Protein AF-A9QVC6-F1 (afdb_monomer_lite)

Foldseek 3Di:
DVCCVVCVQQQDWDADPNDIDGNVVVVCVVDDDPPDDPVNDPDDPDDPPDDPPCVVVVVVVVCVVVVVVVVVVVVVVVVVVLFDWDWDQDPVRDTDIDTDPPRDD

Sequence (105 aa):
PGNWPIFGPTHLPLVVEGVLLSVADYTGFLYVRTGTPEYVRNIEQGSLRAFGGHTTVIAAFFAAFISMLMSTIWWYFGKLYCTAFFYVKGHRGRVTMKNDVTAFG

Radius of gyration: 25.76 Å; chains: 1; bounding box: 55×35×67 Å

pLDDT: mean 84.7, std 11.8, range [43.19, 97.5]

Secondary structure (DSSP, 8-state):
-TTHHHHGGGG-EEEETTEEEEHHHHHHHHS--TT--GGG-------TT--TT-HHHHHHHHHHHHHHHHHHHHHHHHHHHT--EEEEE-TTS-EEEEE---S--

Structure (mmCIF, N/CA/C/O backbone):
data_AF-A9QVC6-F1
#
_entry.id   AF-A9QVC6-F1
#
loop_
_atom_site.group_PDB
_atom_site.id
_atom_site.type_symbol
_atom_site.label_atom_id
_atom_site.label_alt_id
_atom_site.label_comp_id
_atom_site.label_asym_id
_atom_site.label_entity_id
_atom_site.label_seq_id
_atom_site.pdbx_PDB_ins_code
_atom_site.Cartn_x
_atom_site.Cartn_y
_atom_site.Cartn_z
_atom_site.occupancy
_atom_site.B_iso_or_equiv
_atom_site.auth_seq_id
_atom_site.auth_comp_id
_atom_site.auth_asym_id
_atom_site.auth_atom_id
_atom_site.pdbx_PDB_model_num
ATOM 1 N N . PRO A 1 1 ? -5.677 6.666 -5.519 1.00 86.75 1 PRO A N 1
ATOM 2 C CA . PRO A 1 1 ? -7.102 6.912 -5.863 1.00 86.75 1 PRO A CA 1
ATOM 3 C C . PRO A 1 1 ? -7.747 5.762 -6.652 1.00 86.75 1 PRO A C 1
ATOM 5 O O . PRO A 1 1 ? -8.827 5.332 -6.273 1.00 86.75 1 PRO A O 1
ATOM 8 N N . GLY A 1 2 ? -7.091 5.228 -7.693 1.00 92.88 2 GLY A N 1
ATOM 9 C CA . GLY A 1 2 ? -7.662 4.163 -8.537 1.00 92.88 2 GLY A CA 1
ATOM 10 C C . GLY A 1 2 ? -8.044 2.878 -7.794 1.00 92.88 2 GLY A C 1
ATOM 11 O O . GLY A 1 2 ? -9.000 2.218 -8.172 1.00 92.88 2 GLY A O 1
ATOM 12 N N . ASN A 1 3 ? -7.365 2.564 -6.689 1.00 93.44 3 ASN A N 1
ATOM 13 C CA . ASN A 1 3 ? -7.646 1.363 -5.899 1.00 93.44 3 ASN A CA 1
ATOM 14 C C . ASN A 1 3 ? -8.787 1.559 -4.881 1.00 93.44 3 ASN A C 1
ATOM 16 O O . ASN A 1 3 ? -9.261 0.590 -4.293 1.00 93.44 3 ASN A O 1
ATOM 20 N N . TRP A 1 4 ? -9.231 2.800 -4.652 1.00 92.19 4 TRP A N 1
ATOM 21 C CA . TRP A 1 4 ? -10.235 3.105 -3.630 1.00 92.19 4 TRP A CA 1
ATOM 22 C C . TRP A 1 4 ? -11.606 2.459 -3.878 1.00 92.19 4 TRP A C 1
ATOM 24 O O . TRP A 1 4 ? -12.162 1.936 -2.919 1.00 92.19 4 TRP A O 1
ATOM 34 N N . PRO A 1 5 ? -12.148 2.394 -5.110 1.00 93.62 5 PRO A N 1
ATOM 35 C CA . PRO A 1 5 ? -13.420 1.709 -5.359 1.00 93.62 5 PRO A CA 1
ATOM 36 C C . PRO A 1 5 ? -13.426 0.232 -4.941 1.00 93.62 5 PRO A C 1
ATOM 38 O O . PRO A 1 5 ? -14.477 -0.305 -4.611 1.00 93.62 5 PRO A O 1
ATOM 41 N N . ILE A 1 6 ? -12.256 -0.415 -4.933 1.00 93.62 6 ILE A N 1
ATOM 42 C CA . ILE A 1 6 ? -12.100 -1.821 -4.546 1.00 93.62 6 ILE A CA 1
ATOM 43 C C . ILE A 1 6 ? -11.934 -1.946 -3.028 1.00 93.62 6 ILE A C 1
ATOM 45 O O . ILE A 1 6 ? -12.579 -2.784 -2.405 1.00 93.62 6 ILE A O 1
ATOM 49 N N . PHE A 1 7 ? -11.081 -1.115 -2.419 1.00 92.44 7 PHE A N 1
ATOM 50 C CA . PHE A 1 7 ? -10.745 -1.246 -0.995 1.00 92.44 7 PHE A CA 1
ATOM 51 C C . PHE A 1 7 ? -11.670 -0.477 -0.053 1.00 92.44 7 PHE A C 1
ATOM 53 O O . PHE A 1 7 ? -11.809 -0.872 1.101 1.00 92.44 7 PHE A O 1
ATOM 60 N N . GLY A 1 8 ? -12.339 0.575 -0.520 1.00 91.75 8 GLY A N 1
ATOM 61 C CA . GLY A 1 8 ? -13.217 1.427 0.285 1.00 91.75 8 GLY A CA 1
ATOM 62 C C . GLY A 1 8 ? -14.225 0.655 1.146 1.00 91.75 8 GLY A C 1
ATOM 63 O O . GLY A 1 8 ? -14.274 0.905 2.349 1.00 91.75 8 GLY A O 1
ATOM 64 N N . PRO A 1 9 ? -14.955 -0.342 0.601 1.00 92.94 9 PRO A N 1
ATOM 65 C CA . PRO A 1 9 ? -15.880 -1.162 1.388 1.00 92.94 9 PRO A CA 1
ATOM 66 C C . PRO A 1 9 ? -15.208 -1.937 2.530 1.00 92.94 9 PRO A C 1
ATOM 68 O O . PRO A 1 9 ? -15.816 -2.162 3.570 1.00 92.94 9 PRO A O 1
ATOM 71 N N . THR A 1 10 ? -13.942 -2.330 2.371 1.00 91.75 10 THR A N 1
ATOM 72 C CA . THR A 1 10 ? -13.211 -3.084 3.401 1.00 91.75 10 THR A CA 1
ATOM 73 C C . THR A 1 10 ? -12.677 -2.212 4.534 1.00 91.75 10 THR A C 1
ATOM 75 O O . THR A 1 10 ? -12.283 -2.765 5.551 1.00 91.75 10 THR A O 1
ATOM 78 N N . HIS A 1 11 ? -12.698 -0.881 4.392 1.00 90.69 11 HIS A N 1
ATOM 79 C CA . HIS A 1 11 ? -12.306 0.077 5.436 1.00 90.69 11 HIS A CA 1
ATOM 80 C C . HIS A 1 11 ? -13.460 0.478 6.371 1.00 90.69 11 HIS A C 1
ATOM 82 O O . HIS A 1 11 ? -13.290 1.363 7.210 1.00 90.69 11 HIS A O 1
ATOM 88 N N . LEU A 1 12 ? -14.639 -0.137 6.228 1.00 93.88 12 LEU A N 1
ATOM 89 C CA . LEU A 1 12 ? -15.769 0.119 7.117 1.00 93.88 12 LEU A CA 1
ATOM 90 C C . LEU A 1 12 ? -15.440 -0.321 8.558 1.00 93.88 12 LEU A C 1
ATOM 92 O O . LEU A 1 12 ? -14.851 -1.390 8.747 1.00 93.88 12 LEU A O 1
ATOM 96 N N . PRO A 1 13 ? -15.822 0.478 9.570 1.00 91.69 13 PRO A N 1
ATOM 97 C CA . PRO A 1 13 ? -15.627 0.119 10.967 1.00 91.69 13 PRO A CA 1
ATOM 98 C C . PRO A 1 13 ? -16.585 -1.002 11.396 1.00 91.69 13 PRO A C 1
ATOM 100 O O . PRO A 1 13 ? -17.769 -0.992 11.063 1.00 91.69 13 PRO A O 1
ATOM 103 N N . LEU A 1 14 ? -16.068 -1.935 12.187 1.00 91.62 14 LEU A N 1
ATOM 104 C CA . LEU A 1 14 ? -16.760 -3.071 12.790 1.00 91.62 14 LEU A CA 1
ATOM 105 C C . LEU A 1 14 ? -16.319 -3.166 14.257 1.00 91.62 14 LEU A C 1
ATOM 107 O O . LEU A 1 14 ? -15.144 -2.988 14.561 1.00 91.62 14 LEU A O 1
ATOM 111 N N . VAL A 1 15 ? -17.240 -3.468 15.169 1.00 91.94 15 VAL A N 1
ATOM 112 C CA . VAL A 1 15 ? -16.896 -3.746 16.571 1.00 91.94 15 VAL A CA 1
ATOM 113 C C . VAL A 1 15 ? -17.016 -5.245 16.818 1.00 91.94 15 VAL A C 1
ATOM 115 O O . VAL A 1 15 ? -18.089 -5.814 16.632 1.00 91.94 15 VAL A O 1
ATOM 118 N N . VAL A 1 16 ? -15.919 -5.878 17.233 1.00 87.00 16 VAL A N 1
ATOM 119 C CA . VAL A 1 16 ? -15.844 -7.312 17.556 1.00 87.00 16 VAL A CA 1
ATOM 120 C C . VAL A 1 16 ? -15.238 -7.453 18.937 1.00 87.00 16 VAL A C 1
ATOM 122 O O . VAL A 1 16 ? -14.185 -6.877 19.194 1.00 87.00 16 VAL A O 1
ATOM 125 N N . GLU A 1 17 ? -15.907 -8.182 19.832 1.00 87.38 17 GLU A N 1
ATOM 126 C CA . GLU A 1 17 ? -15.441 -8.390 21.216 1.00 87.38 17 GLU A CA 1
ATOM 127 C C . GLU A 1 17 ? -15.081 -7.070 21.941 1.00 87.38 17 GLU A C 1
ATOM 129 O O . GLU A 1 17 ? -14.151 -6.999 22.739 1.00 87.38 17 GLU A O 1
ATOM 134 N N . GLY A 1 18 ? -15.797 -5.983 21.623 1.00 89.31 18 GLY A N 1
ATOM 135 C CA . GLY A 1 18 ? -15.565 -4.648 22.190 1.00 89.31 18 GLY A CA 1
ATOM 136 C C . GLY A 1 18 ? -14.408 -3.852 21.568 1.00 89.31 18 GLY A C 1
ATOM 137 O O . GLY A 1 18 ? -14.187 -2.710 21.966 1.00 89.31 18 GLY A O 1
ATOM 138 N N . VAL A 1 19 ? -13.699 -4.401 20.577 1.00 89.75 19 VAL A N 1
ATOM 139 C CA . VAL A 1 19 ? -12.594 -3.737 19.869 1.00 89.75 19 VAL A CA 1
ATOM 140 C C . VAL A 1 19 ? -13.059 -3.228 18.506 1.00 89.75 19 VAL A C 1
ATOM 142 O O . VAL A 1 19 ? -13.744 -3.933 17.764 1.00 89.75 19 VAL A O 1
ATOM 145 N N . LEU A 1 20 ? -12.673 -1.994 18.166 1.00 90.69 20 LEU A N 1
ATOM 146 C CA . LEU A 1 20 ? -12.903 -1.415 16.844 1.00 90.69 20 LEU A CA 1
ATOM 147 C C . LEU A 1 20 ? -11.879 -1.969 15.848 1.00 90.69 20 LEU A C 1
ATOM 149 O O . LEU A 1 20 ? -10.680 -1.741 15.992 1.00 90.69 20 LEU A O 1
ATOM 153 N N . LEU A 1 21 ? -12.362 -2.656 14.820 1.00 91.00 21 LEU A N 1
ATOM 154 C CA . LEU A 1 21 ? -11.568 -3.210 13.730 1.00 91.00 21 LEU A CA 1
ATOM 155 C C . LEU A 1 21 ? -12.128 -2.751 12.385 1.00 91.00 21 LEU A C 1
ATOM 157 O O . LEU A 1 21 ? -13.309 -2.445 12.240 1.00 91.00 21 LEU A O 1
ATOM 161 N N . SER A 1 22 ? -11.270 -2.729 11.374 1.00 91.44 22 SER A N 1
ATOM 162 C CA . SER A 1 22 ? -11.702 -2.629 9.984 1.00 91.44 22 SER A CA 1
ATOM 163 C C . SER A 1 22 ? -12.206 -3.992 9.501 1.00 91.44 22 SER A C 1
ATOM 165 O O . SER A 1 22 ? -11.686 -5.028 9.928 1.00 91.44 22 SER A O 1
ATOM 167 N N . VAL A 1 23 ? -13.159 -4.026 8.562 1.00 92.75 23 VAL A N 1
ATOM 168 C CA . VAL A 1 23 ? -13.575 -5.283 7.905 1.00 92.75 23 VAL A CA 1
ATOM 169 C C . VAL A 1 23 ? -12.360 -6.022 7.324 1.00 92.75 23 VAL A C 1
ATOM 171 O O . VAL A 1 23 ? -12.259 -7.241 7.458 1.00 92.75 23 VAL A O 1
ATOM 174 N N . ALA A 1 24 ? -11.391 -5.300 6.754 1.00 91.88 24 ALA A N 1
ATOM 175 C CA . ALA A 1 24 ? -10.142 -5.880 6.258 1.00 91.88 24 ALA A CA 1
ATOM 176 C C . ALA A 1 24 ? -9.353 -6.624 7.352 1.00 91.88 24 ALA A C 1
ATOM 178 O O . ALA A 1 24 ? -8.908 -7.753 7.138 1.00 91.88 24 ALA A O 1
ATOM 179 N N . ASP A 1 25 ? -9.211 -6.030 8.538 1.00 90.94 25 ASP A N 1
ATOM 180 C CA . ASP A 1 25 ? -8.462 -6.642 9.639 1.00 90.94 25 ASP A CA 1
ATOM 181 C C . ASP A 1 25 ? -9.218 -7.828 10.238 1.00 90.94 25 ASP A C 1
ATOM 183 O O . ASP A 1 25 ? -8.618 -8.868 10.509 1.00 90.94 25 ASP A O 1
ATOM 187 N N . TYR A 1 26 ? -10.545 -7.730 10.325 1.00 90.69 26 TYR A N 1
ATOM 188 C CA . TYR A 1 26 ? -11.384 -8.835 10.775 1.00 90.69 26 TYR A CA 1
ATOM 189 C C . TYR A 1 26 ? -11.307 -10.050 9.841 1.00 90.69 26 TYR A C 1
ATOM 191 O O . TYR A 1 26 ? -11.153 -11.178 10.307 1.00 90.69 26 TYR A O 1
ATOM 199 N N . THR A 1 27 ? -11.319 -9.852 8.517 1.00 90.50 27 THR A N 1
ATOM 200 C CA . THR A 1 27 ? -11.111 -10.971 7.578 1.00 90.50 27 THR A CA 1
ATOM 201 C C . THR A 1 27 ? -9.729 -11.609 7.738 1.00 90.50 27 THR A C 1
ATOM 203 O O . THR A 1 27 ? -9.607 -12.829 7.658 1.00 90.50 27 THR A O 1
ATOM 206 N N . GLY A 1 28 ? -8.691 -10.814 8.021 1.00 88.19 28 GLY A N 1
ATOM 207 C CA . GLY A 1 28 ? -7.344 -11.315 8.300 1.00 88.19 28 GLY A CA 1
ATOM 208 C C . GLY A 1 28 ? -7.234 -12.099 9.610 1.00 88.19 28 GLY A C 1
ATOM 209 O O . GLY A 1 28 ? -6.382 -12.978 9.706 1.00 88.19 28 GLY A O 1
ATOM 210 N N . PHE A 1 29 ? -8.096 -11.804 10.583 1.00 89.50 29 PHE A N 1
ATOM 211 C CA . PHE A 1 29 ? -8.214 -12.556 11.828 1.00 89.50 29 PHE A CA 1
ATOM 212 C C . PHE A 1 29 ? -8.983 -13.873 11.638 1.00 89.50 29 PHE A C 1
ATOM 214 O O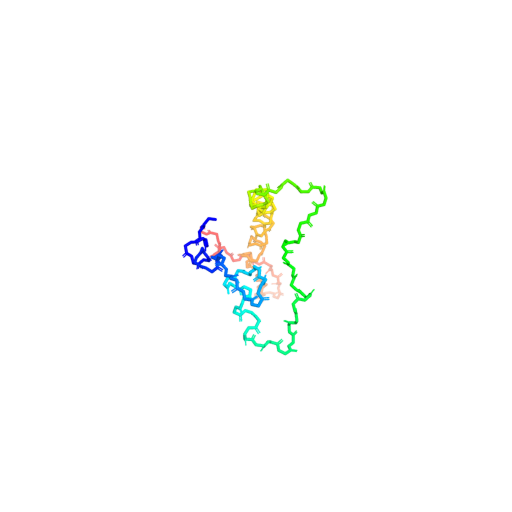 . PHE A 1 29 ? -8.547 -14.915 12.121 1.00 89.50 29 PHE A O 1
ATOM 221 N N . LEU A 1 30 ? -10.096 -13.848 10.893 1.00 90.38 30 LEU A N 1
ATOM 222 C CA . LEU A 1 30 ? -10.918 -15.035 10.625 1.00 90.38 30 LEU A CA 1
ATOM 223 C C . LEU A 1 30 ? -10.196 -16.078 9.762 1.00 90.38 30 LEU A C 1
ATOM 225 O O . LEU A 1 30 ? -10.267 -17.276 10.035 1.00 90.38 30 LEU A O 1
ATOM 229 N N . TYR A 1 31 ? -9.509 -15.634 8.709 1.00 90.38 31 TYR A N 1
ATOM 230 C CA . TYR A 1 31 ? -8.784 -16.520 7.803 1.00 90.38 31 TYR A CA 1
ATOM 231 C C . TYR A 1 31 ? -7.329 -16.662 8.248 1.00 90.38 31 TYR A C 1
ATOM 233 O O . TYR A 1 31 ? -6.448 -15.908 7.828 1.00 90.38 31 TYR A O 1
ATOM 241 N N . VAL A 1 32 ? -7.081 -17.662 9.097 1.00 89.31 32 VAL A N 1
ATOM 242 C CA . VAL A 1 32 ? -5.762 -17.926 9.685 1.00 89.31 32 VAL A CA 1
ATOM 243 C C . VAL A 1 32 ? -4.717 -18.219 8.605 1.00 89.31 32 VAL A C 1
ATOM 245 O O . VAL A 1 32 ? -4.849 -19.159 7.820 1.00 89.31 32 VAL A O 1
ATOM 248 N N . ARG A 1 33 ? -3.624 -17.445 8.615 1.00 92.19 33 ARG A N 1
ATOM 249 C CA . ARG A 1 33 ? -2.450 -17.660 7.758 1.00 92.19 33 ARG A CA 1
ATOM 250 C C . ARG A 1 33 ? -1.261 -18.142 8.590 1.00 92.19 33 ARG A C 1
ATOM 252 O O . ARG A 1 33 ? -0.586 -17.341 9.233 1.00 92.19 33 ARG A O 1
ATOM 259 N N . THR A 1 34 ? -0.970 -19.441 8.527 1.00 86.00 34 THR A N 1
ATOM 260 C CA . THR A 1 34 ? 0.024 -20.144 9.369 1.00 86.00 34 THR A CA 1
ATOM 261 C C . THR A 1 34 ? 1.445 -19.569 9.330 1.00 86.00 34 THR A C 1
ATOM 263 O O . THR A 1 34 ? 2.177 -19.711 10.303 1.00 86.00 34 THR A O 1
ATOM 266 N N . GLY A 1 35 ? 1.839 -18.906 8.237 1.00 91.12 35 GLY A N 1
ATOM 267 C CA . GLY A 1 35 ? 3.173 -18.313 8.067 1.00 91.12 35 GLY A CA 1
ATOM 268 C C . GLY A 1 35 ? 3.225 -16.781 8.032 1.00 91.12 35 GLY A C 1
ATOM 269 O O . GLY A 1 35 ? 4.292 -16.234 7.783 1.00 91.12 35 GLY A O 1
ATOM 270 N N . THR A 1 36 ? 2.105 -16.070 8.230 1.00 89.50 36 THR A N 1
ATOM 271 C CA . THR A 1 36 ? 2.074 -14.588 8.168 1.00 89.50 36 THR A CA 1
ATOM 272 C C . THR A 1 36 ? 1.303 -13.992 9.350 1.00 89.50 36 THR A C 1
ATOM 274 O O . THR A 1 36 ? 0.167 -13.536 9.187 1.00 89.50 36 THR A O 1
ATOM 277 N N . PRO A 1 37 ? 1.900 -14.016 10.555 1.00 88.81 37 PRO A N 1
ATOM 278 C CA . PRO A 1 37 ? 1.272 -13.455 11.744 1.00 88.81 37 PRO A CA 1
ATOM 279 C C . PRO A 1 37 ? 1.158 -11.925 11.655 1.00 88.81 37 PRO A C 1
ATOM 281 O O . PRO A 1 37 ? 1.860 -11.272 10.882 1.00 88.81 37 PRO A O 1
ATOM 284 N N . GLU A 1 38 ? 0.260 -11.347 12.454 1.00 87.31 38 GLU A N 1
ATOM 285 C CA . GLU A 1 38 ? -0.117 -9.926 12.392 1.00 87.31 38 GLU A CA 1
ATOM 286 C C . GLU A 1 38 ? 1.080 -8.969 12.510 1.00 87.31 38 GLU A C 1
ATOM 288 O O . GLU A 1 38 ? 1.191 -8.027 11.729 1.00 87.31 38 GLU A O 1
ATOM 293 N N . TYR A 1 39 ? 2.011 -9.245 13.424 1.00 85.94 39 TYR A N 1
ATOM 294 C CA . TYR A 1 39 ? 3.178 -8.398 13.693 1.00 85.94 39 TYR A CA 1
ATOM 295 C C . TYR A 1 39 ? 4.187 -8.317 12.535 1.00 85.94 39 TYR A C 1
ATOM 297 O O . TYR A 1 39 ? 5.090 -7.487 12.568 1.00 85.94 39 TYR A O 1
ATOM 305 N N . VAL A 1 40 ? 4.059 -9.165 11.509 1.00 92.88 40 VAL A N 1
ATOM 306 C CA . VAL A 1 40 ? 4.890 -9.108 10.291 1.00 92.88 40 VAL A CA 1
ATOM 307 C C . VAL A 1 40 ? 4.338 -8.085 9.287 1.00 92.88 40 VAL A C 1
ATOM 309 O O . VAL A 1 40 ? 4.983 -7.771 8.288 1.00 92.88 40 VAL A O 1
ATOM 312 N N . ARG A 1 41 ? 3.135 -7.541 9.516 1.00 92.44 41 ARG A N 1
ATOM 313 C CA . ARG A 1 41 ? 2.517 -6.572 8.607 1.00 92.44 41 ARG A CA 1
ATOM 314 C C . ARG A 1 41 ? 3.229 -5.222 8.686 1.00 92.44 41 ARG A C 1
ATOM 316 O O . ARG A 1 41 ? 3.169 -4.527 9.694 1.00 92.44 41 ARG A O 1
ATOM 323 N N . ASN A 1 42 ? 3.786 -4.797 7.556 1.00 92.50 42 ASN A N 1
ATOM 324 C CA . ASN A 1 42 ? 4.310 -3.446 7.381 1.00 92.50 42 ASN A CA 1
ATOM 325 C C . ASN A 1 42 ? 3.173 -2.508 6.959 1.00 92.50 42 ASN A C 1
ATOM 327 O O . ASN A 1 42 ? 2.962 -2.261 5.771 1.00 92.50 42 ASN A O 1
ATOM 331 N N . ILE A 1 43 ? 2.414 -2.029 7.940 1.00 91.69 43 ILE A N 1
ATOM 332 C CA . ILE A 1 43 ? 1.317 -1.071 7.762 1.00 91.69 43 ILE A CA 1
ATOM 333 C C . ILE A 1 43 ? 1.562 0.178 8.608 1.00 91.69 43 ILE A C 1
ATOM 335 O O . ILE A 1 43 ? 2.445 0.208 9.463 1.00 91.69 43 ILE A O 1
ATOM 339 N N . GLU A 1 44 ? 0.787 1.230 8.363 1.00 88.94 44 GLU A N 1
ATOM 340 C CA . GLU A 1 44 ? 0.845 2.435 9.183 1.00 88.94 44 GLU A CA 1
ATOM 341 C C . GLU A 1 44 ? 0.412 2.121 10.629 1.00 88.94 44 GLU A C 1
ATOM 343 O O . GLU A 1 44 ? -0.715 1.694 10.858 1.00 88.94 44 GLU A O 1
ATOM 348 N N . GLN A 1 45 ? 1.303 2.352 11.599 1.00 88.81 45 GLN A N 1
ATOM 349 C CA . GLN A 1 45 ? 1.027 2.244 13.046 1.00 88.81 45 GLN A CA 1
ATOM 350 C C . GLN A 1 45 ? 1.055 3.613 13.752 1.00 88.81 45 GLN A C 1
ATOM 352 O O . GLN A 1 45 ? 1.018 3.702 14.978 1.00 88.81 45 GLN A O 1
ATOM 357 N N . GLY A 1 46 ? 1.129 4.696 12.972 1.00 87.88 46 GLY A N 1
ATOM 358 C CA . GLY A 1 46 ? 1.364 6.047 13.469 1.00 87.88 46 GLY A CA 1
ATOM 359 C C . GLY A 1 46 ? 2.819 6.286 13.894 1.00 87.88 46 GLY A C 1
ATOM 360 O O . GLY A 1 46 ? 3.601 5.370 14.140 1.00 87.88 46 GLY A O 1
ATOM 361 N N . SER A 1 47 ? 3.211 7.556 13.961 1.00 88.44 47 SER A N 1
ATOM 362 C CA . SER A 1 47 ? 4.467 7.969 14.592 1.00 88.44 47 SER A CA 1
ATOM 363 C C . SER A 1 47 ? 4.269 9.314 15.276 1.00 88.44 47 SER A C 1
ATOM 365 O O . SER A 1 47 ? 3.437 10.109 14.841 1.00 88.44 47 SER A O 1
ATOM 367 N N . LEU A 1 48 ? 5.096 9.621 16.278 1.00 90.38 48 LEU A N 1
ATOM 368 C CA . LEU A 1 48 ? 5.076 10.921 16.966 1.00 90.38 48 LEU A CA 1
ATOM 369 C C . LEU A 1 48 ? 5.364 12.119 16.043 1.00 90.38 48 LEU A C 1
ATOM 371 O O . LEU A 1 48 ? 5.197 13.262 16.450 1.00 90.38 48 LEU A O 1
ATOM 375 N N . ARG A 1 49 ? 5.832 11.870 14.816 1.00 89.00 49 ARG A N 1
ATOM 376 C CA . ARG A 1 49 ? 6.177 12.897 13.825 1.00 89.00 49 ARG A CA 1
ATOM 377 C C . ARG A 1 49 ? 5.129 13.033 12.717 1.00 89.00 49 ARG A C 1
ATOM 379 O O . ARG A 1 49 ? 5.293 13.879 11.843 1.00 89.00 49 ARG A O 1
ATOM 386 N N . ALA A 1 50 ? 4.104 12.181 12.701 1.00 84.50 50 ALA A N 1
ATOM 387 C CA . ALA A 1 50 ? 3.092 12.173 11.654 1.00 84.50 50 ALA A CA 1
ATOM 388 C C . ALA A 1 50 ? 1.915 13.084 12.020 1.00 84.50 50 ALA A C 1
ATOM 390 O O . ALA A 1 50 ? 1.395 13.033 13.132 1.00 84.50 50 ALA A O 1
ATOM 391 N N . PHE A 1 51 ? 1.456 13.873 11.050 1.00 79.62 51 PHE A N 1
ATOM 392 C CA . PHE A 1 51 ? 0.175 14.565 11.139 1.00 79.62 51 PHE A CA 1
ATOM 393 C C . PHE A 1 51 ? -0.919 13.615 10.640 1.00 79.62 51 PHE A C 1
ATOM 395 O O . PHE A 1 51 ? -0.929 13.229 9.467 1.00 79.62 51 PHE A O 1
ATOM 402 N N . GLY A 1 52 ? -1.800 13.189 11.549 1.00 81.50 52 GLY A N 1
ATOM 403 C CA . GLY A 1 52 ? -2.876 12.242 11.247 1.00 81.50 52 GLY A CA 1
ATOM 404 C C . GLY A 1 52 ? -3.771 12.721 10.099 1.00 81.50 52 GLY A C 1
ATOM 405 O O . GLY A 1 52 ? -4.001 13.916 9.934 1.00 81.50 52 GLY A O 1
ATOM 406 N N . GLY A 1 53 ? -4.252 11.786 9.277 1.00 81.69 53 GLY A N 1
ATOM 407 C CA . GLY A 1 53 ? -5.175 12.067 8.168 1.00 81.69 53 GLY A CA 1
ATOM 408 C C . GLY A 1 53 ? -4.530 12.545 6.858 1.00 81.69 53 GLY A C 1
ATOM 409 O O . GLY A 1 53 ? -5.181 12.483 5.818 1.00 81.69 53 GLY A O 1
ATOM 410 N N . HIS A 1 54 ? -3.254 12.951 6.859 1.00 87.06 54 HIS A N 1
ATOM 411 C CA . HIS A 1 54 ? -2.545 13.406 5.647 1.00 87.06 54 HIS A CA 1
ATOM 412 C C . HIS A 1 54 ? -1.554 12.385 5.067 1.00 87.06 54 HIS A C 1
ATOM 414 O O . HIS A 1 54 ? -0.955 12.624 4.014 1.00 87.06 54 HIS A O 1
ATOM 420 N N . THR A 1 55 ? -1.375 11.241 5.726 1.00 86.56 55 THR A N 1
ATOM 421 C CA . THR A 1 55 ? -0.340 10.249 5.393 1.00 86.56 55 THR A CA 1
ATOM 422 C C . THR A 1 55 ? -0.469 9.707 3.971 1.00 86.56 55 THR A C 1
ATOM 424 O O . THR A 1 55 ? 0.530 9.606 3.261 1.00 86.56 55 THR A O 1
ATOM 427 N N . THR A 1 56 ? -1.693 9.455 3.502 1.00 88.31 56 THR A N 1
ATOM 428 C CA . THR A 1 56 ? -1.965 8.924 2.154 1.00 88.31 56 THR A CA 1
ATOM 429 C C . THR A 1 56 ? -1.519 9.865 1.036 1.00 88.31 56 THR A C 1
ATOM 431 O O . THR A 1 56 ? -0.954 9.420 0.037 1.00 88.31 56 THR A O 1
ATOM 434 N N . VAL A 1 57 ? -1.731 11.170 1.207 1.00 89.44 57 VAL A N 1
ATOM 435 C CA . VAL A 1 57 ? -1.354 12.187 0.219 1.00 89.44 57 VAL A CA 1
ATOM 436 C C . VAL A 1 57 ? 0.162 12.351 0.191 1.00 89.44 57 VAL A C 1
ATOM 438 O O . VAL A 1 57 ? 0.762 12.311 -0.882 1.00 89.44 57 VAL A O 1
ATOM 441 N N . ILE A 1 58 ? 0.795 12.454 1.363 1.00 92.06 58 ILE A N 1
ATOM 442 C CA . ILE A 1 58 ? 2.256 12.574 1.482 1.00 92.06 58 ILE A CA 1
ATOM 443 C C . ILE A 1 58 ? 2.945 11.347 0.868 1.00 92.06 58 ILE A C 1
ATOM 445 O O . ILE A 1 58 ? 3.879 11.495 0.079 1.00 92.06 58 ILE A O 1
ATOM 449 N N . ALA A 1 59 ? 2.447 10.142 1.158 1.00 92.25 59 ALA A N 1
ATOM 450 C CA . ALA A 1 59 ? 2.959 8.905 0.576 1.00 92.25 59 ALA A CA 1
ATOM 451 C C . ALA A 1 59 ? 2.796 8.869 -0.952 1.00 92.25 59 ALA A C 1
ATOM 453 O O . ALA A 1 59 ? 3.717 8.452 -1.652 1.00 92.25 59 ALA A O 1
ATOM 454 N N . ALA A 1 60 ? 1.665 9.344 -1.488 1.00 93.31 60 ALA A N 1
ATOM 455 C CA . ALA A 1 60 ? 1.439 9.402 -2.932 1.00 93.31 60 ALA A CA 1
ATOM 456 C C . ALA A 1 60 ? 2.410 10.364 -3.640 1.00 93.31 60 ALA A C 1
ATOM 458 O O . ALA A 1 60 ? 2.977 10.005 -4.672 1.00 93.31 60 ALA A O 1
ATOM 459 N N . PHE A 1 61 ? 2.654 11.552 -3.076 1.00 94.00 61 PHE A N 1
ATOM 460 C CA . PHE A 1 61 ? 3.643 12.493 -3.615 1.00 94.00 61 PHE A CA 1
ATOM 461 C C . PHE A 1 61 ? 5.066 11.937 -3.547 1.00 94.00 61 PHE A C 1
ATOM 463 O O . PHE A 1 61 ? 5.814 12.029 -4.522 1.00 94.00 61 PHE A O 1
ATOM 470 N N . PHE A 1 62 ? 5.432 11.316 -2.424 1.00 95.00 62 PHE A N 1
ATOM 471 C CA . PHE A 1 62 ? 6.729 10.665 -2.276 1.00 95.00 62 PHE A CA 1
ATOM 472 C C . PHE A 1 62 ? 6.923 9.545 -3.311 1.00 95.00 62 PHE A C 1
ATOM 474 O O . PHE A 1 62 ? 7.944 9.503 -3.998 1.00 95.00 62 PHE A O 1
ATOM 481 N N . ALA A 1 63 ? 5.918 8.683 -3.488 1.00 95.12 63 ALA A N 1
ATOM 482 C CA . ALA A 1 63 ? 5.947 7.618 -4.485 1.00 95.12 63 ALA A CA 1
ATOM 483 C C . ALA A 1 63 ? 6.066 8.168 -5.914 1.00 95.12 63 ALA A C 1
ATOM 485 O O . ALA A 1 63 ? 6.845 7.636 -6.703 1.0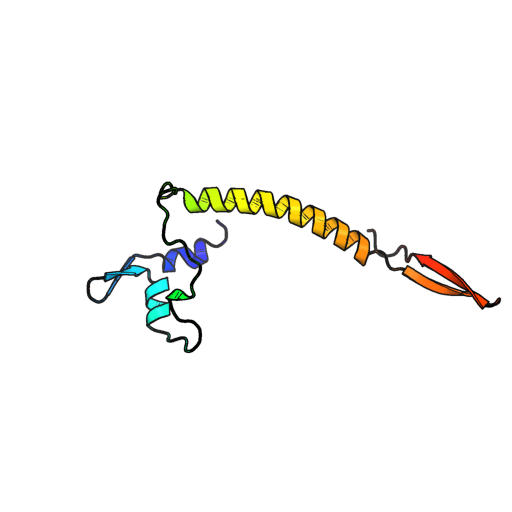0 95.12 63 ALA A O 1
ATOM 486 N N . ALA A 1 64 ? 5.358 9.254 -6.243 1.00 95.44 64 ALA A N 1
ATOM 487 C CA . ALA A 1 64 ? 5.469 9.905 -7.547 1.00 95.44 64 ALA A CA 1
ATOM 488 C C . ALA A 1 64 ? 6.899 10.406 -7.817 1.00 95.44 64 ALA A C 1
ATOM 490 O O . ALA A 1 64 ? 7.437 10.173 -8.900 1.00 95.44 64 ALA A O 1
ATOM 491 N N . PHE A 1 65 ? 7.547 11.023 -6.825 1.00 95.06 65 PHE A N 1
ATOM 492 C CA . PHE A 1 65 ? 8.928 11.491 -6.951 1.00 95.06 65 PHE A CA 1
ATOM 493 C C . PHE A 1 65 ? 9.914 10.344 -7.215 1.00 95.06 65 PHE A C 1
ATOM 495 O O . PHE A 1 65 ? 10.675 10.386 -8.183 1.00 95.06 65 PHE A O 1
ATOM 502 N N . ILE A 1 66 ? 9.860 9.282 -6.405 1.00 97.50 66 ILE A N 1
ATOM 503 C CA . ILE A 1 66 ? 10.725 8.106 -6.583 1.00 97.50 66 ILE A CA 1
ATOM 504 C C . ILE A 1 66 ? 10.434 7.399 -7.915 1.00 97.50 66 ILE A C 1
ATOM 506 O O . ILE A 1 66 ? 11.360 6.959 -8.599 1.00 97.50 66 ILE A O 1
ATOM 510 N N . SER A 1 67 ? 9.168 7.344 -8.332 1.00 94.94 67 SER A N 1
ATOM 511 C CA . SER A 1 67 ? 8.770 6.737 -9.603 1.00 94.94 67 SER A CA 1
ATOM 512 C C . SER A 1 67 ? 9.325 7.483 -10.816 1.00 94.94 67 SER A C 1
ATOM 514 O O . SER A 1 67 ? 9.656 6.829 -11.800 1.00 94.94 67 SER A O 1
ATOM 516 N N . MET A 1 68 ? 9.463 8.813 -10.780 1.00 96.50 68 MET A N 1
ATOM 517 C CA . MET A 1 68 ? 10.085 9.563 -11.885 1.00 96.50 68 MET A CA 1
ATOM 518 C C . MET A 1 68 ? 11.560 9.179 -12.073 1.00 96.50 68 MET A C 1
ATOM 520 O O . MET A 1 68 ? 12.012 8.954 -13.201 1.00 96.50 68 MET A O 1
ATOM 524 N N . LEU A 1 69 ? 12.302 9.044 -10.967 1.00 95.38 69 LEU A N 1
ATOM 525 C CA . LEU A 1 69 ? 13.699 8.602 -10.993 1.00 95.38 69 LEU A CA 1
ATOM 526 C C . LEU A 1 69 ? 13.807 7.163 -11.504 1.00 95.38 69 LEU A C 1
ATOM 528 O O . LEU A 1 69 ? 14.574 6.887 -12.427 1.00 95.38 69 LEU A O 1
ATOM 532 N N . MET A 1 70 ? 12.988 6.261 -10.956 1.00 96.25 70 MET A N 1
ATOM 533 C CA . MET A 1 70 ? 12.987 4.856 -11.357 1.00 96.25 70 MET A CA 1
ATOM 534 C C . MET A 1 70 ? 12.573 4.684 -12.822 1.00 96.25 70 MET A C 1
ATOM 536 O O . MET A 1 70 ? 13.193 3.908 -13.541 1.00 96.25 70 MET A O 1
ATOM 540 N N . SER A 1 71 ? 11.590 5.453 -13.301 1.00 92.69 71 SER A N 1
ATOM 541 C CA . SER A 1 71 ? 11.174 5.449 -14.707 1.00 92.69 71 SER A CA 1
ATOM 542 C C . SER A 1 71 ? 12.305 5.884 -15.634 1.00 92.69 71 SER A C 1
ATOM 544 O O . SER A 1 71 ? 12.485 5.287 -16.691 1.00 92.69 71 SER A O 1
ATOM 546 N N . THR A 1 72 ? 13.086 6.896 -15.251 1.00 93.69 72 THR A N 1
ATOM 547 C CA . THR A 1 72 ? 14.231 7.358 -16.048 1.00 93.69 72 THR A CA 1
ATOM 548 C C . THR A 1 72 ? 15.322 6.288 -16.110 1.00 93.69 72 THR A C 1
ATOM 550 O O . THR A 1 72 ? 15.827 5.974 -17.185 1.00 93.69 72 THR A O 1
ATOM 553 N N . ILE A 1 73 ? 15.643 5.669 -14.970 1.00 94.06 73 ILE A N 1
ATOM 554 C CA . ILE A 1 73 ? 16.608 4.564 -14.888 1.00 94.06 73 ILE A CA 1
ATOM 555 C C . ILE A 1 73 ? 16.147 3.381 -15.745 1.00 94.06 73 ILE A C 1
ATOM 557 O O . ILE A 1 73 ? 16.912 2.857 -16.556 1.00 94.06 73 ILE A O 1
ATOM 561 N N . TRP A 1 74 ? 14.884 2.983 -15.605 1.00 93.00 74 TRP A N 1
ATOM 562 C CA . TRP A 1 74 ? 14.325 1.857 -16.342 1.00 93.00 74 TRP A CA 1
ATOM 563 C C . TRP A 1 74 ? 14.248 2.125 -17.843 1.00 93.00 74 TRP A C 1
ATOM 565 O O . TRP A 1 74 ? 14.491 1.228 -18.642 1.00 93.00 74 TRP A O 1
ATOM 575 N N . TRP A 1 75 ? 13.994 3.370 -18.241 1.00 90.38 75 TRP A N 1
ATOM 576 C CA . TRP A 1 75 ? 14.057 3.789 -19.637 1.00 90.38 75 TRP A CA 1
ATOM 577 C C . TRP A 1 75 ? 15.459 3.608 -20.235 1.00 90.38 75 TRP A C 1
ATOM 579 O O . TRP A 1 75 ? 15.595 3.083 -21.342 1.00 90.38 75 TRP A O 1
ATOM 589 N N . TYR A 1 76 ? 16.518 3.970 -19.501 1.00 87.75 76 TYR A N 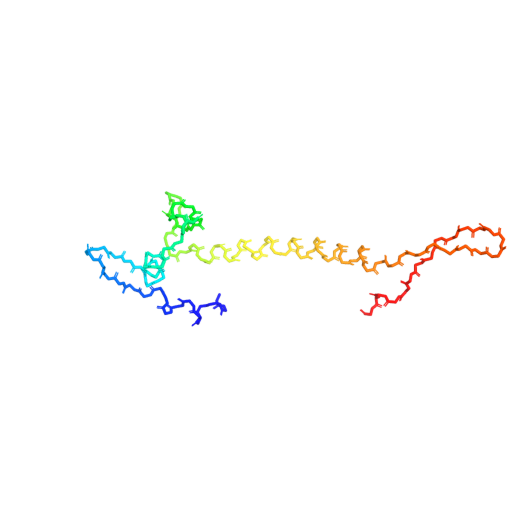1
ATOM 590 C CA . TYR A 1 76 ? 17.895 3.726 -19.946 1.00 87.75 76 TYR A CA 1
ATOM 591 C C . TYR A 1 76 ? 18.239 2.238 -20.003 1.00 87.75 76 TYR A C 1
ATOM 593 O O . TYR A 1 76 ? 18.870 1.806 -20.967 1.00 87.75 76 TYR A O 1
ATOM 601 N N . PHE A 1 77 ? 17.788 1.442 -19.029 1.00 84.94 77 PHE A N 1
ATOM 602 C CA . PHE A 1 77 ? 17.917 -0.014 -19.112 1.00 84.94 77 PHE A CA 1
ATOM 603 C C . PHE A 1 77 ? 17.169 -0.581 -20.316 1.00 84.94 77 PHE A C 1
ATOM 605 O O . PHE A 1 77 ? 17.720 -1.415 -21.023 1.00 84.94 77 PHE A O 1
ATOM 612 N N . GLY A 1 78 ? 15.967 -0.084 -20.612 1.00 87.38 78 GLY A N 1
ATOM 613 C CA . GLY A 1 78 ? 15.231 -0.421 -21.826 1.00 87.38 78 GLY A CA 1
ATOM 614 C C . GLY A 1 78 ? 16.059 -0.144 -23.077 1.00 87.38 78 GLY A C 1
ATOM 615 O O . GLY A 1 78 ? 16.209 -1.029 -23.909 1.00 87.38 78 GLY A O 1
ATOM 616 N N . LYS A 1 79 ? 16.700 1.027 -23.179 1.00 81.94 79 LYS A N 1
ATOM 617 C CA . LYS A 1 79 ? 17.618 1.313 -24.295 1.00 81.94 79 LYS A CA 1
ATOM 618 C C . LYS A 1 79 ? 18.804 0.353 -24.357 1.00 81.94 79 LYS A C 1
ATOM 620 O O . LYS A 1 79 ? 19.168 -0.053 -25.452 1.00 81.94 79 LYS A O 1
ATOM 625 N N . LEU A 1 80 ? 19.389 -0.019 -23.219 1.00 81.00 80 LEU A N 1
ATOM 626 C CA . LEU A 1 80 ? 20.487 -0.987 -23.171 1.00 81.00 80 LEU A CA 1
ATOM 627 C C . LEU A 1 80 ? 20.037 -2.375 -23.662 1.00 81.00 80 LEU A C 1
ATOM 629 O O . LEU A 1 80 ? 20.690 -2.973 -24.511 1.00 81.00 80 LEU A O 1
ATOM 633 N N . TYR A 1 81 ? 18.906 -2.883 -23.175 1.00 76.75 81 TYR A N 1
ATOM 634 C CA . TYR A 1 81 ? 18.411 -4.209 -23.556 1.00 76.75 81 TYR A CA 1
ATOM 635 C C . TYR A 1 81 ? 17.834 -4.258 -24.974 1.00 76.75 81 TYR A C 1
ATOM 637 O O . TYR A 1 81 ? 17.974 -5.273 -25.650 1.00 76.75 81 TYR A O 1
ATOM 645 N N . CYS A 1 82 ? 17.242 -3.165 -25.456 1.00 72.38 82 CYS A N 1
ATOM 646 C CA . CYS A 1 82 ? 16.764 -3.056 -26.833 1.00 72.38 82 CYS A CA 1
ATOM 647 C C . CYS A 1 82 ? 17.905 -2.867 -27.847 1.00 72.38 82 CYS A C 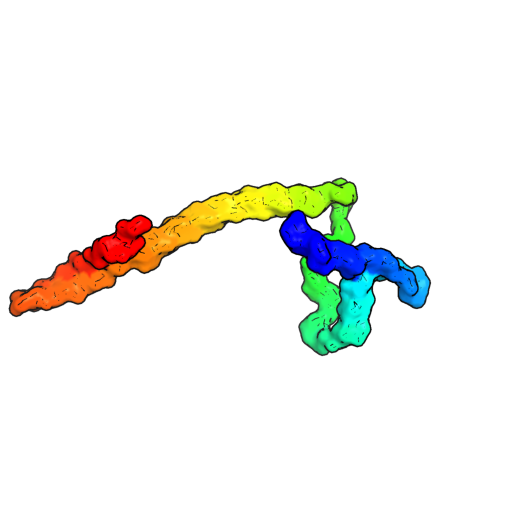1
ATOM 649 O O . CYS A 1 82 ? 17.658 -2.925 -29.048 1.00 72.38 82 CYS A O 1
ATOM 651 N N . THR A 1 83 ? 19.159 -2.677 -27.418 1.00 65.06 83 THR A N 1
ATOM 652 C CA . THR A 1 83 ? 20.296 -2.739 -28.345 1.00 65.06 83 THR A CA 1
ATOM 653 C C . THR A 1 83 ? 20.694 -4.192 -28.593 1.00 65.06 83 THR A C 1
ATOM 655 O O . THR A 1 83 ? 21.483 -4.780 -27.858 1.00 65.06 83 THR A O 1
ATOM 658 N N . ALA A 1 84 ? 20.130 -4.793 -29.642 1.00 59.53 84 ALA A N 1
ATOM 659 C CA . ALA A 1 84 ? 20.532 -6.114 -30.103 1.00 59.53 84 ALA A CA 1
ATOM 660 C C . ALA A 1 84 ? 21.907 -6.021 -30.783 1.00 59.53 84 ALA A C 1
ATOM 662 O O . ALA A 1 84 ? 22.056 -5.442 -31.858 1.00 59.53 84 ALA A O 1
ATOM 663 N N . PHE A 1 85 ? 22.932 -6.575 -30.143 1.00 59.34 85 PHE A N 1
ATOM 664 C CA . PHE A 1 85 ? 24.273 -6.687 -30.705 1.00 59.34 85 PHE A CA 1
ATOM 665 C C . PHE A 1 85 ? 24.545 -8.141 -31.076 1.00 59.34 85 PHE A C 1
ATOM 667 O O . PHE A 1 85 ? 24.459 -9.024 -30.225 1.00 59.34 85 PHE A O 1
ATOM 674 N N . PHE A 1 86 ? 24.907 -8.400 -32.332 1.00 63.12 86 PHE A N 1
ATOM 675 C CA . PHE A 1 86 ? 25.303 -9.731 -32.781 1.00 63.12 86 PHE A CA 1
ATOM 676 C C . PHE A 1 86 ? 26.685 -9.702 -33.436 1.00 63.12 86 PHE A C 1
ATOM 678 O O . PHE A 1 86 ? 27.048 -8.792 -34.186 1.00 63.12 86 PHE A O 1
ATOM 685 N N . TYR A 1 87 ? 27.491 -10.717 -33.129 1.00 64.56 87 TYR A N 1
ATOM 686 C CA . TYR A 1 87 ? 28.813 -10.894 -33.716 1.00 64.56 87 TYR A CA 1
ATOM 687 C C . TYR A 1 87 ? 28.693 -11.715 -35.000 1.00 64.56 87 TYR A C 1
ATOM 689 O O . TYR A 1 87 ? 28.321 -12.886 -34.964 1.00 64.56 87 TYR A O 1
ATOM 697 N N . VAL A 1 88 ? 29.033 -11.116 -36.143 1.00 69.88 88 VAL A N 1
ATOM 698 C CA . VAL A 1 88 ? 29.052 -11.814 -37.436 1.00 69.88 88 VAL A CA 1
ATOM 699 C C . VAL A 1 88 ? 30.483 -12.185 -37.789 1.00 69.88 88 VAL A C 1
ATOM 701 O O . VAL A 1 88 ? 31.375 -11.337 -37.784 1.00 69.88 88 VAL A O 1
ATOM 704 N N . LYS A 1 89 ? 30.708 -13.450 -38.150 1.00 78.38 89 LYS A N 1
ATOM 705 C CA . LYS A 1 89 ? 31.983 -13.918 -38.702 1.00 78.38 89 LYS A CA 1
ATOM 706 C C . LYS A 1 89 ? 31.915 -13.886 -40.229 1.00 78.38 89 LYS A C 1
ATOM 708 O O . LYS A 1 89 ? 31.128 -14.608 -40.830 1.00 78.38 89 LYS A O 1
ATOM 713 N N . GLY A 1 90 ? 32.714 -13.028 -40.861 1.00 76.81 90 GLY A N 1
ATOM 714 C CA . GLY A 1 90 ? 32.786 -12.945 -42.324 1.00 76.81 90 GLY A CA 1
ATOM 715 C C . GLY A 1 90 ? 33.547 -14.121 -42.952 1.00 76.81 90 GLY A C 1
ATOM 716 O O . GLY A 1 90 ? 34.272 -14.839 -42.268 1.00 76.81 90 GLY A O 1
ATOM 717 N N . HIS A 1 91 ? 33.467 -14.267 -44.280 1.00 71.31 91 HIS A N 1
ATOM 718 C CA . HIS A 1 91 ? 34.166 -15.316 -45.051 1.00 71.31 91 HIS A CA 1
ATOM 719 C C . HIS A 1 91 ? 35.694 -15.366 -44.836 1.00 71.31 91 HIS A C 1
ATOM 721 O O . HIS A 1 91 ? 36.305 -16.412 -45.010 1.00 71.31 91 HIS A O 1
ATOM 727 N N . ARG A 1 92 ? 36.322 -14.255 -44.423 1.00 77.25 92 ARG A N 1
ATOM 728 C CA . ARG A 1 92 ? 37.762 -14.172 -44.095 1.00 77.25 92 ARG A CA 1
ATOM 729 C C . ARG A 1 92 ? 38.074 -14.408 -42.606 1.00 77.25 92 ARG A C 1
ATOM 731 O O . ARG A 1 92 ? 39.127 -14.003 -42.131 1.00 77.25 92 ARG A O 1
ATOM 738 N N . GLY A 1 93 ? 37.140 -14.965 -41.834 1.00 79.12 93 GLY A N 1
ATOM 739 C CA . GLY A 1 93 ? 37.318 -15.266 -40.407 1.00 79.12 93 GLY A CA 1
ATOM 740 C C . GLY A 1 93 ? 37.268 -14.058 -39.459 1.00 79.12 93 GLY A C 1
ATOM 741 O O . GLY A 1 93 ? 37.286 -14.248 -38.244 1.00 79.12 93 GLY A O 1
ATOM 742 N N . ARG A 1 94 ? 37.160 -12.828 -39.981 1.00 75.62 94 ARG A N 1
ATOM 743 C CA . AR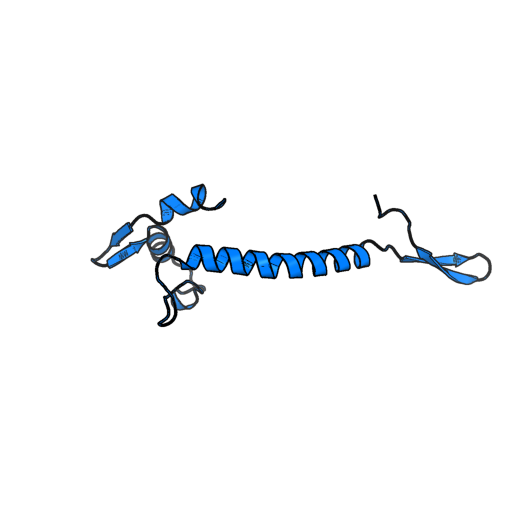G A 1 94 ? 37.058 -11.600 -39.181 1.00 75.62 94 ARG A CA 1
ATOM 744 C C . ARG A 1 94 ? 35.686 -11.521 -38.508 1.00 75.62 94 ARG A C 1
ATOM 746 O O . ARG A 1 94 ? 34.664 -11.550 -39.195 1.00 75.62 94 ARG A O 1
ATOM 753 N N . VAL A 1 95 ? 35.683 -11.420 -37.182 1.00 75.38 95 VAL A N 1
ATOM 754 C CA . VAL A 1 95 ? 34.476 -11.204 -36.377 1.00 75.38 95 VAL A CA 1
ATOM 755 C C . VAL A 1 95 ? 34.243 -9.700 -36.261 1.00 75.38 95 VAL A C 1
ATOM 757 O O . VAL A 1 95 ? 35.134 -8.970 -35.830 1.00 75.38 95 VAL A O 1
ATOM 760 N N . THR A 1 96 ? 33.071 -9.228 -36.678 1.00 71.06 96 THR A N 1
ATOM 761 C CA . THR A 1 96 ? 32.659 -7.829 -36.526 1.00 71.06 96 THR A CA 1
ATOM 762 C C . THR A 1 96 ? 31.355 -7.751 -35.746 1.00 71.06 96 THR A C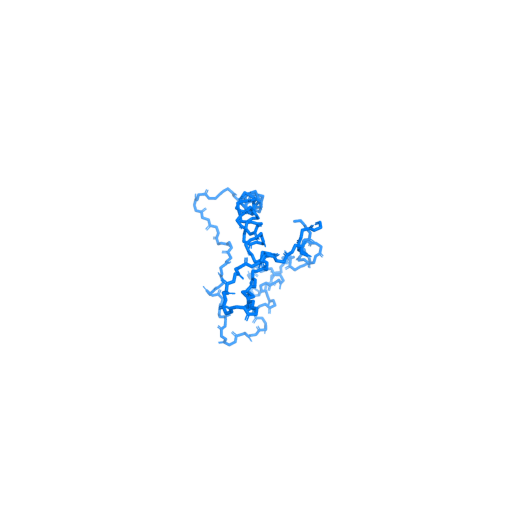 1
ATOM 764 O O . THR A 1 96 ? 30.435 -8.542 -35.956 1.00 71.06 96 THR A O 1
ATOM 767 N N . MET A 1 97 ? 31.292 -6.806 -34.811 1.00 72.19 97 MET A N 1
ATOM 768 C CA . MET A 1 97 ? 30.080 -6.498 -34.058 1.00 72.19 97 MET A CA 1
ATOM 769 C C . MET A 1 97 ? 29.138 -5.701 -34.964 1.00 72.19 97 MET A C 1
ATOM 771 O O . MET A 1 97 ? 29.555 -4.701 -35.552 1.00 72.19 97 MET A O 1
ATOM 775 N N . LYS A 1 98 ? 27.898 -6.169 -35.117 1.00 70.44 98 LYS A N 1
ATOM 776 C CA . LYS A 1 98 ? 26.831 -5.464 -35.830 1.00 70.44 98 LYS A CA 1
ATOM 777 C C . LYS A 1 98 ? 25.662 -5.225 -34.880 1.00 70.44 98 LYS A C 1
ATOM 779 O O . LYS A 1 98 ? 25.330 -6.089 -34.071 1.00 70.44 98 LYS A O 1
ATOM 784 N N . ASN A 1 99 ? 25.060 -4.050 -34.995 1.00 68.75 99 ASN A N 1
ATOM 785 C CA . ASN A 1 99 ? 23.889 -3.667 -34.216 1.00 68.75 99 ASN A CA 1
ATOM 786 C C . ASN A 1 99 ? 22.659 -3.979 -35.073 1.00 68.75 99 ASN A C 1
ATOM 788 O O . ASN A 1 99 ? 22.625 -3.584 -36.241 1.00 68.75 99 ASN A O 1
ATOM 792 N N . ASP A 1 100 ? 21.674 -4.682 -34.524 1.00 61.28 100 ASP A N 1
ATOM 793 C CA . ASP A 1 100 ? 20.379 -4.868 -35.171 1.00 61.28 100 ASP A CA 1
ATOM 794 C C . ASP A 1 100 ? 19.587 -3.560 -35.043 1.00 61.28 100 ASP A C 1
ATOM 796 O O . ASP A 1 100 ? 19.348 -3.064 -33.942 1.00 61.28 100 ASP A O 1
ATOM 800 N N . VAL A 1 101 ? 19.227 -2.951 -36.174 1.00 57.62 101 VAL A N 1
ATOM 801 C CA . VAL A 1 101 ? 18.555 -1.634 -36.237 1.00 57.62 101 VAL A CA 1
ATOM 802 C C . VAL A 1 101 ? 17.028 -1.791 -36.106 1.00 57.62 101 VAL A C 1
ATOM 804 O O . VAL A 1 101 ? 16.257 -0.929 -36.504 1.00 57.62 101 VAL A O 1
ATOM 807 N N . THR A 1 102 ? 16.553 -2.905 -35.550 1.00 53.31 102 THR A N 1
ATOM 808 C CA . THR A 1 102 ? 15.133 -3.296 -35.567 1.00 53.31 102 THR A CA 1
ATOM 809 C C . THR A 1 102 ? 14.354 -2.963 -34.289 1.00 53.31 102 THR A C 1
ATOM 811 O O . THR A 1 102 ? 13.170 -3.273 -34.213 1.00 53.31 102 THR A O 1
ATOM 814 N N . ALA A 1 103 ? 14.958 -2.288 -33.304 1.00 50.09 103 ALA A N 1
ATOM 815 C CA . ALA A 1 103 ? 14.326 -2.044 -31.997 1.00 50.09 103 ALA A CA 1
ATOM 816 C C . ALA A 1 103 ? 14.013 -0.570 -31.655 1.00 50.09 103 ALA A C 1
ATOM 818 O O . ALA A 1 103 ? 13.539 -0.294 -30.554 1.00 50.09 103 ALA A O 1
ATOM 819 N N . PHE A 1 104 ? 14.254 0.377 -32.567 1.00 46.94 104 PHE A N 1
ATOM 820 C CA . PHE A 1 104 ? 13.849 1.780 -32.399 1.00 46.94 104 PHE A CA 1
ATOM 821 C C . PHE A 1 104 ? 12.795 2.143 -33.452 1.00 46.94 104 PHE A C 1
ATOM 823 O O . PHE A 1 104 ? 13.131 2.618 -34.535 1.00 46.94 104 PHE A O 1
ATOM 830 N N . GLY A 1 105 ? 11.534 1.860 -33.123 1.00 43.19 105 GLY A N 1
ATOM 831 C CA . GLY A 1 105 ? 10.350 2.487 -33.716 1.00 43.19 105 GLY A CA 1
ATOM 832 C C . GLY A 1 105 ? 9.822 3.569 -32.787 1.00 43.19 105 GLY A C 1
ATOM 833 O O . GLY A 1 105 ? 9.914 3.359 -31.555 1.00 43.19 105 GLY A O 1
#